Protein AF-C6FBA5-F1 (afdb_monomer)

InterPro domains:
  IPR002347 Short-chain dehydrogenase/reductase SDR [PF00106] (2-49)
  IPR002347 Short-chain dehydrogenase/reductase SDR [PR00080] (9-17)
  IPR002347 Short-chain dehydrogenase/reductase SDR [PR00080] (29-48)
  IPR002347 Short-chain dehydrogenase/reductase SDR [PR00081] (3-19)
  IPR002347 Short-chain dehydrogenase/reductase SDR [PR00081] (29-48)
  IPR020904 Short-chain dehydrogenase/reductase, conserved site [PS00061] (16-44)
  IPR036291 NAD(P)-binding domain superfamily [SSF51735] (1-50)
  IPR045000 Tropinone reductase [PTHR42898] (1-50)

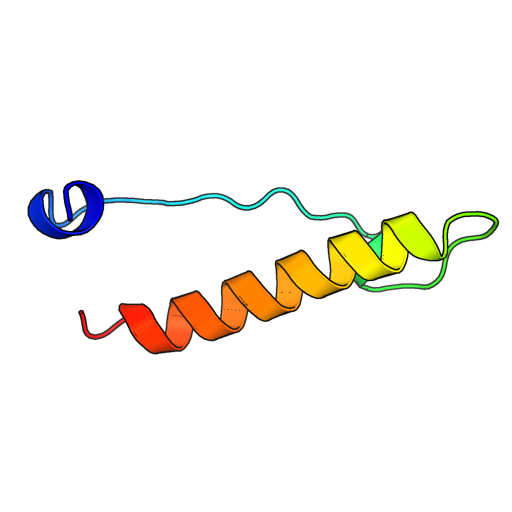Mean predicted aligned error: 3.4 Å

Solvent-accessible surface area (backbone atoms only — not comparable to full-atom values): 3161 Å² total; per-residue (Å²): 112,71,51,65,73,64,78,72,56,85,85,87,82,91,64,51,70,47,32,79,44,93,60,86,96,34,69,70,60,21,51,54,24,30,47,50,55,52,50,52,54,51,49,49,65,71,49,69,87,106

Radius of gyration: 13.93 Å; Cα contacts (8 Å, |Δi|>4): 33; chains: 1; bounding box: 34×14×34 Å

pLDDT: mean 93.2, std 6.18, range [67.56, 98.5]

Structure (mmCIF, N/CA/C/O backbone):
data_AF-C6FBA5-F1
#
_entry.id   AF-C6FBA5-F1
#
loop_
_atom_site.group_PDB
_atom_site.id
_atom_site.type_symbol
_atom_site.label_atom_id
_atom_site.label_alt_id
_atom_site.label_comp_id
_atom_site.label_asym_id
_atom_site.label_entity_id
_atom_site.label_seq_id
_atom_site.pdbx_PDB_ins_code
_atom_site.Cartn_x
_atom_site.Cartn_y
_atom_site.Cartn_z
_atom_site.occupancy
_atom_site.B_iso_or_equiv
_atom_site.auth_seq_id
_atom_site.auth_comp_id
_atom_site.auth_asym_id
_atom_site.auth_atom_id
_atom_site.pdbx_PDB_model_num
ATOM 1 N N . PRO A 1 1 ? -6.679 -4.022 18.843 1.00 76.12 1 PRO A N 1
ATOM 2 C CA . PRO A 1 1 ? -7.583 -3.926 20.022 1.00 76.12 1 PRO A CA 1
ATOM 3 C C . PRO A 1 1 ? -7.964 -2.487 20.410 1.00 76.12 1 PRO A C 1
ATOM 5 O O . PRO A 1 1 ? -9.147 -2.180 20.424 1.00 76.12 1 PRO A O 1
ATOM 8 N N . LEU A 1 2 ? -6.999 -1.592 20.673 1.00 91.44 2 LEU A N 1
ATOM 9 C CA . LEU A 1 2 ? -7.300 -0.234 21.169 1.00 91.44 2 LEU A CA 1
ATOM 10 C C . LEU A 1 2 ? -7.946 0.689 20.120 1.00 91.44 2 LEU A C 1
ATOM 12 O O . LEU A 1 2 ? -8.894 1.399 20.435 1.00 91.44 2 LEU A O 1
ATOM 16 N N . LEU A 1 3 ? -7.480 0.638 18.867 1.00 91.12 3 LEU A N 1
ATOM 17 C CA . LEU A 1 3 ? -8.059 1.430 17.769 1.00 91.12 3 LEU A CA 1
ATOM 18 C C . LEU A 1 3 ? -9.499 1.019 17.438 1.00 91.12 3 LEU A C 1
ATOM 20 O O . LEU A 1 3 ? -10.312 1.867 17.095 1.00 91.12 3 LEU A O 1
ATOM 24 N N . LYS A 1 4 ? -9.810 -0.273 17.583 1.00 87.31 4 LYS A N 1
ATOM 25 C CA . LYS A 1 4 ? -11.168 -0.801 17.426 1.00 87.31 4 LYS A CA 1
ATOM 26 C C . LYS A 1 4 ? -12.065 -0.354 18.583 1.00 87.31 4 LYS A C 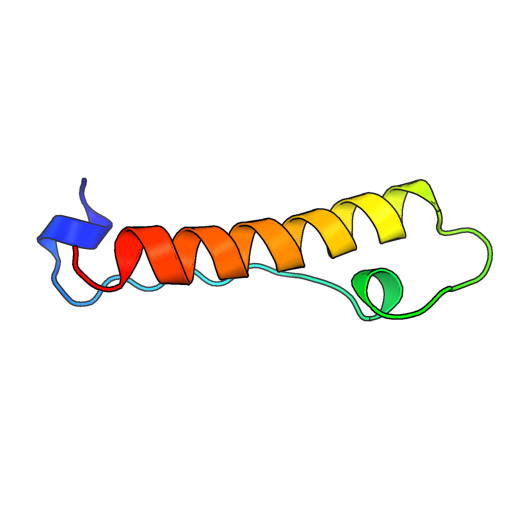1
ATOM 28 O O . LYS A 1 4 ? -13.152 0.160 18.362 1.00 87.31 4 LYS A O 1
ATOM 33 N N . ALA A 1 5 ? -11.571 -0.466 19.819 1.00 91.50 5 ALA A N 1
ATOM 34 C CA . ALA A 1 5 ? -12.305 -0.056 21.017 1.00 91.50 5 ALA A CA 1
ATOM 35 C C . ALA A 1 5 ? -12.664 1.442 21.037 1.00 91.50 5 ALA A C 1
ATOM 37 O O . ALA A 1 5 ? -13.656 1.817 21.653 1.00 91.50 5 ALA A O 1
ATOM 38 N N . SER A 1 6 ? -11.888 2.302 20.365 1.00 91.75 6 SER A N 1
ATOM 39 C CA . SER A 1 6 ? -12.199 3.734 20.286 1.00 91.75 6 SER A CA 1
ATOM 40 C C . SER A 1 6 ? -13.359 4.067 19.335 1.00 91.75 6 SER A C 1
ATOM 42 O O . SER A 1 6 ? -13.863 5.189 19.381 1.00 91.75 6 SER A O 1
ATOM 44 N N . GLY A 1 7 ? -13.759 3.146 18.446 1.00 88.81 7 GLY A N 1
ATOM 45 C CA . GLY A 1 7 ? -14.819 3.335 17.444 1.00 88.81 7 GLY A CA 1
ATOM 46 C C . GLY A 1 7 ? -14.542 4.409 16.380 1.00 88.81 7 GLY A C 1
ATOM 47 O O . GLY A 1 7 ? -15.379 4.647 15.515 1.00 88.81 7 GLY A O 1
ATOM 48 N N . LYS A 1 8 ? -13.394 5.098 16.455 1.00 90.25 8 LYS A N 1
ATOM 49 C CA . LYS A 1 8 ? -12.992 6.208 15.568 1.00 90.25 8 LYS A CA 1
ATOM 50 C C . LYS A 1 8 ? -11.484 6.200 15.284 1.00 90.25 8 LYS A C 1
ATOM 52 O O . LYS A 1 8 ? -10.883 7.245 15.042 1.00 90.25 8 LYS A O 1
ATOM 57 N N . GLY A 1 9 ? -10.845 5.034 15.386 1.00 90.88 9 GLY A N 1
ATOM 58 C CA . GLY A 1 9 ? -9.425 4.874 15.081 1.00 90.88 9 GLY A CA 1
ATOM 59 C C . GLY A 1 9 ? -9.127 5.156 13.607 1.00 90.88 9 GLY A C 1
ATOM 60 O O . GLY A 1 9 ? -9.940 4.885 12.731 1.00 90.88 9 GLY A O 1
ATOM 61 N N . SER A 1 10 ? -7.951 5.708 13.317 1.00 93.25 10 SER A N 1
ATOM 62 C CA . SER A 1 10 ? -7.481 5.922 11.945 1.00 93.25 10 SER A CA 1
ATOM 63 C C . SER A 1 10 ? -6.011 5.539 11.836 1.00 93.25 10 SER A C 1
ATOM 65 O O . SER A 1 10 ? -5.220 5.847 12.726 1.00 93.25 10 SER A O 1
ATOM 67 N N . ILE A 1 11 ? -5.653 4.860 10.747 1.00 93.88 11 ILE A N 1
ATOM 68 C CA . ILE A 1 11 ? -4.282 4.444 10.438 1.00 93.88 11 ILE A CA 1
ATOM 69 C C . ILE A 1 11 ? -3.917 5.031 9.078 1.00 93.88 11 ILE A C 1
ATOM 71 O O . ILE A 1 11 ? -4.641 4.834 8.105 1.00 93.88 11 ILE A O 1
ATOM 75 N N . VAL A 1 12 ? -2.792 5.744 9.009 1.00 96.12 12 VAL A N 1
ATOM 76 C CA . VAL A 1 12 ? -2.293 6.357 7.772 1.00 96.12 12 VAL A CA 1
ATOM 77 C C . VAL A 1 12 ? -0.996 5.671 7.360 1.00 96.12 12 VAL A C 1
ATOM 79 O O . VAL A 1 12 ? 0.000 5.724 8.079 1.00 96.12 12 VAL A O 1
ATOM 82 N N . PHE A 1 13 ? -1.000 5.042 6.186 1.00 97.81 13 PHE A N 1
ATOM 83 C CA . PHE A 1 13 ? 0.182 4.409 5.608 1.00 97.81 13 PHE A CA 1
ATOM 84 C C . 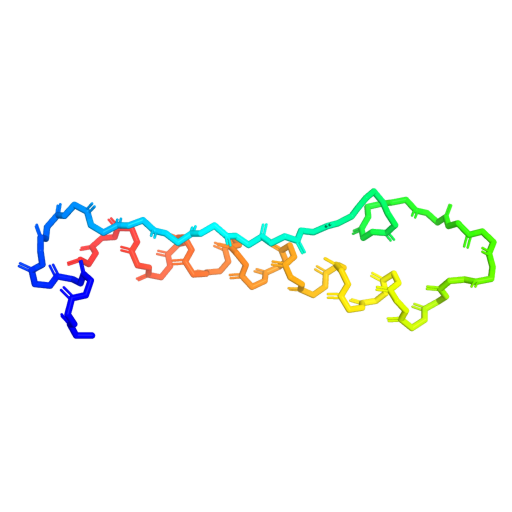PHE A 1 13 ? 0.894 5.356 4.635 1.00 97.81 13 PHE A C 1
ATOM 86 O O . PHE A 1 13 ? 0.277 5.913 3.728 1.00 97.81 13 PHE A O 1
ATOM 93 N N . ILE A 1 14 ? 2.213 5.508 4.783 1.00 97.75 14 ILE A N 1
ATOM 94 C CA . ILE A 1 14 ? 3.018 6.373 3.909 1.00 97.75 14 ILE A CA 1
ATOM 95 C C . ILE A 1 14 ? 3.585 5.573 2.732 1.00 97.75 14 ILE A C 1
ATOM 97 O O . ILE A 1 14 ? 4.595 4.864 2.853 1.00 97.75 14 ILE A O 1
ATOM 101 N N . SER A 1 15 ? 2.948 5.723 1.572 1.00 96.75 15 SER A N 1
ATOM 102 C CA . SER A 1 15 ? 3.398 5.133 0.308 1.00 96.75 15 SER A CA 1
ATOM 103 C C . SER A 1 15 ? 4.338 6.066 -0.481 1.00 96.75 15 SER A C 1
ATOM 105 O O . SER A 1 15 ? 4.958 6.967 0.080 1.00 96.75 15 SER A O 1
ATOM 107 N N . SER A 1 16 ? 4.510 5.803 -1.776 1.00 96.94 16 SER A N 1
ATOM 108 C CA . SER A 1 16 ? 5.251 6.618 -2.737 1.00 96.94 16 SER A CA 1
ATOM 109 C C . SER A 1 16 ? 4.698 6.403 -4.144 1.00 96.94 16 SER A C 1
ATOM 111 O O . SER A 1 16 ? 4.189 5.324 -4.454 1.00 96.94 16 SER A O 1
ATOM 113 N N . ILE A 1 17 ? 4.885 7.388 -5.026 1.00 96.31 17 ILE A N 1
ATOM 114 C CA . ILE A 1 17 ? 4.604 7.259 -6.464 1.00 96.31 17 ILE A CA 1
ATOM 115 C C . ILE A 1 17 ? 5.380 6.090 -7.098 1.00 96.31 17 ILE A C 1
ATOM 117 O O . ILE A 1 17 ? 4.876 5.427 -8.001 1.00 96.31 17 ILE A O 1
ATOM 121 N N . ALA A 1 18 ? 6.551 5.755 -6.541 1.00 97.00 18 ALA A N 1
ATOM 122 C CA . ALA A 1 18 ? 7.360 4.600 -6.933 1.00 97.00 18 ALA A CA 1
ATOM 123 C C . ALA A 1 18 ? 6.646 3.248 -6.739 1.00 97.00 18 ALA A C 1
ATOM 125 O O . ALA A 1 18 ? 7.029 2.261 -7.351 1.00 97.00 18 ALA A O 1
ATOM 126 N N . GLY A 1 19 ? 5.624 3.181 -5.876 1.00 9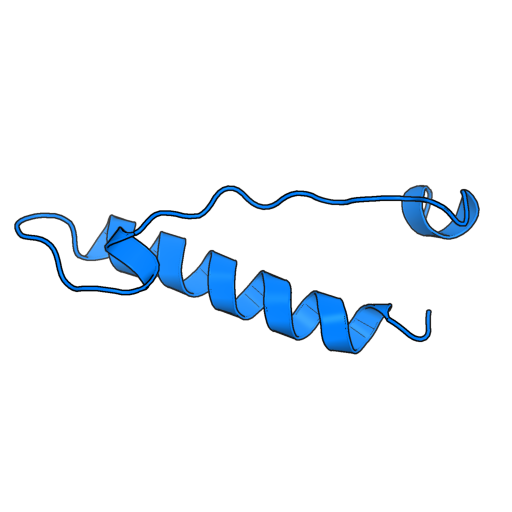6.44 19 GLY A N 1
ATOM 127 C C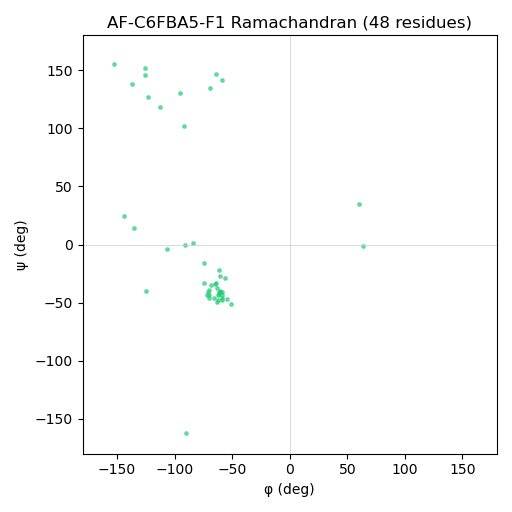A . GLY A 1 19 ? 4.795 1.987 -5.680 1.00 96.44 19 GLY A CA 1
ATOM 128 C C . GLY A 1 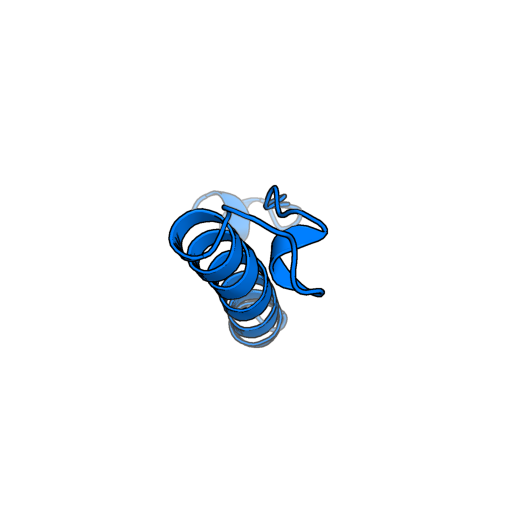19 ? 3.652 1.847 -6.691 1.00 96.44 19 GLY A C 1
ATOM 129 O O . GLY A 1 19 ? 2.842 0.931 -6.558 1.00 96.44 19 GLY A O 1
ATOM 130 N N . VAL A 1 20 ? 3.544 2.776 -7.647 1.00 96.81 20 VAL A N 1
ATOM 131 C CA . VAL A 1 20 ? 2.488 2.822 -8.673 1.00 96.81 20 VAL A CA 1
ATOM 132 C C . VAL A 1 20 ? 3.089 2.852 -10.077 1.00 96.81 20 VAL A C 1
ATOM 134 O O . VAL A 1 20 ? 2.580 2.183 -10.971 1.00 96.81 20 VAL A O 1
ATOM 137 N N . VAL A 1 21 ? 4.179 3.598 -10.274 1.00 95.62 21 VAL A N 1
ATOM 138 C CA . VAL A 1 21 ? 4.882 3.702 -11.560 1.00 95.62 21 VAL A CA 1
ATOM 139 C C . VAL A 1 21 ? 6.360 3.355 -11.407 1.00 95.62 21 VAL A C 1
ATOM 141 O O . VAL A 1 21 ? 6.953 3.554 -10.346 1.00 95.62 21 VAL A O 1
ATOM 144 N N . ALA A 1 22 ? 6.964 2.849 -12.483 1.00 93.44 22 ALA A N 1
ATOM 145 C CA . ALA A 1 22 ? 8.384 2.528 -12.504 1.00 93.44 22 ALA A CA 1
ATOM 146 C C . ALA A 1 22 ? 9.238 3.804 -12.457 1.00 93.44 22 ALA A C 1
ATOM 148 O O . ALA A 1 22 ? 8.993 4.756 -13.198 1.00 93.44 22 ALA A O 1
ATOM 149 N N . ILE A 1 23 ? 10.270 3.790 -11.613 1.00 91.56 23 ILE A N 1
ATOM 150 C CA . ILE A 1 23 ? 11.288 4.841 -11.540 1.00 91.56 23 ILE A CA 1
ATOM 151 C C . ILE A 1 23 ? 12.688 4.224 -11.691 1.00 91.56 23 ILE A C 1
ATOM 153 O O . ILE A 1 23 ? 12.906 3.101 -11.221 1.00 91.56 23 ILE A O 1
ATOM 157 N N . PRO A 1 24 ? 13.650 4.922 -12.323 1.00 91.50 24 PRO A N 1
ATOM 158 C CA . PRO A 1 24 ? 15.028 4.446 -12.402 1.00 91.50 24 PRO A CA 1
ATOM 159 C C . PRO A 1 24 ? 15.640 4.246 -11.008 1.00 91.50 24 PRO A C 1
ATOM 161 O O . PRO A 1 24 ? 15.416 5.050 -10.104 1.00 91.50 24 PRO A O 1
ATOM 164 N N . SER A 1 25 ? 16.435 3.186 -10.844 1.00 81.94 25 SER A N 1
ATOM 165 C CA . SER A 1 25 ? 17.265 2.945 -9.648 1.00 81.94 25 SER A CA 1
ATOM 166 C C . SER A 1 25 ? 16.500 2.827 -8.316 1.00 81.94 25 SER A C 1
ATOM 168 O O . SER A 1 25 ? 17.007 3.229 -7.272 1.00 81.94 25 SER A O 1
ATOM 170 N N . GLY A 1 26 ? 15.289 2.255 -8.334 1.00 90.94 26 GLY A N 1
ATOM 171 C CA . GLY A 1 26 ? 14.416 2.178 -7.154 1.00 90.94 26 GLY A CA 1
ATOM 172 C C . GLY A 1 26 ? 13.736 0.832 -6.897 1.00 90.94 26 GLY A C 1
ATOM 173 O O . GLY A 1 26 ? 12.810 0.804 -6.099 1.00 90.94 26 GLY A O 1
ATOM 174 N N . THR A 1 27 ? 14.141 -0.273 -7.536 1.00 94.62 27 THR A N 1
ATOM 175 C CA . THR A 1 27 ? 13.358 -1.530 -7.595 1.00 94.62 27 THR A CA 1
ATOM 176 C C . THR A 1 27 ? 12.871 -2.052 -6.239 1.00 94.62 27 THR A C 1
ATOM 178 O O . THR A 1 27 ? 11.680 -2.301 -6.071 1.00 94.62 27 THR A O 1
ATOM 181 N N . ILE A 1 28 ? 13.758 -2.190 -5.249 1.00 96.62 28 ILE A N 1
ATOM 182 C CA . ILE A 1 28 ? 13.384 -2.728 -3.926 1.00 96.62 28 ILE A CA 1
ATOM 183 C C . ILE A 1 28 ? 12.499 -1.732 -3.162 1.00 96.62 28 ILE A C 1
ATOM 185 O O . ILE A 1 28 ? 11.512 -2.118 -2.534 1.00 96.62 28 ILE A O 1
ATOM 189 N N . TYR A 1 29 ? 12.807 -0.437 -3.257 1.00 95.88 29 TYR A N 1
ATOM 190 C CA . TYR A 1 29 ? 11.993 0.616 -2.654 1.00 95.88 29 TYR A CA 1
ATOM 191 C C . TYR A 1 29 ? 10.587 0.659 -3.272 1.00 95.88 29 TYR A C 1
ATOM 193 O O . TYR A 1 29 ? 9.598 0.608 -2.543 1.00 95.88 29 TYR A O 1
ATOM 201 N N . ALA A 1 30 ? 10.493 0.669 -4.602 1.00 96.75 30 ALA A N 1
ATOM 202 C CA . ALA A 1 30 ? 9.253 0.587 -5.367 1.00 96.75 30 ALA A CA 1
ATOM 203 C C . ALA A 1 30 ? 8.424 -0.641 -4.965 1.00 96.75 30 ALA A C 1
ATOM 205 O O . ALA A 1 30 ? 7.245 -0.496 -4.651 1.00 96.75 30 ALA A O 1
ATOM 206 N N . ALA A 1 31 ? 9.052 -1.820 -4.860 1.00 97.00 31 ALA A N 1
ATOM 207 C CA . ALA A 1 31 ? 8.393 -3.038 -4.391 1.00 97.00 31 ALA A CA 1
ATOM 208 C C . ALA A 1 31 ? 7.820 -2.873 -2.974 1.00 97.00 31 ALA A C 1
ATOM 210 O O . ALA A 1 31 ? 6.645 -3.159 -2.747 1.00 97.00 31 ALA A O 1
ATOM 211 N N . SER A 1 32 ? 8.604 -2.336 -2.030 1.00 97.56 32 SER A N 1
ATOM 212 C CA . SER A 1 32 ? 8.125 -2.089 -0.662 1.00 97.56 32 SER A CA 1
ATOM 213 C C . SER A 1 32 ? 6.946 -1.110 -0.616 1.00 97.56 32 SER A C 1
ATOM 215 O O . SER A 1 32 ? 5.987 -1.322 0.122 1.00 97.56 32 SER A O 1
ATOM 217 N N . LYS A 1 33 ? 6.969 -0.052 -1.436 1.00 97.81 33 LYS A N 1
ATOM 218 C CA . LYS A 1 33 ? 5.899 0.952 -1.484 1.00 97.81 33 LYS A CA 1
ATOM 219 C C . LYS A 1 33 ? 4.653 0.425 -2.195 1.00 97.81 33 LYS A C 1
ATOM 221 O O . LYS A 1 33 ? 3.541 0.720 -1.763 1.00 97.81 33 LYS A O 1
ATOM 226 N N . GLY A 1 34 ? 4.823 -0.433 -3.198 1.00 97.81 34 GLY A N 1
ATOM 227 C CA . GLY A 1 34 ? 3.735 -1.211 -3.788 1.00 97.81 34 GLY A CA 1
ATOM 228 C C . GLY A 1 34 ? 3.079 -2.152 -2.772 1.00 97.81 34 GLY A C 1
ATOM 229 O O . GLY A 1 34 ? 1.854 -2.192 -2.674 1.00 97.81 34 GLY A O 1
ATOM 230 N N . ALA A 1 35 ? 3.874 -2.835 -1.942 1.00 98.31 35 ALA A N 1
ATOM 231 C CA . ALA A 1 35 ? 3.357 -3.701 -0.881 1.00 98.31 35 ALA A CA 1
ATOM 232 C C . ALA A 1 35 ? 2.512 -2.925 0.143 1.00 98.31 35 ALA A C 1
ATOM 234 O O . ALA A 1 35 ? 1.438 -3.388 0.521 1.00 98.31 35 ALA A O 1
ATOM 235 N N . ILE A 1 36 ? 2.929 -1.711 0.528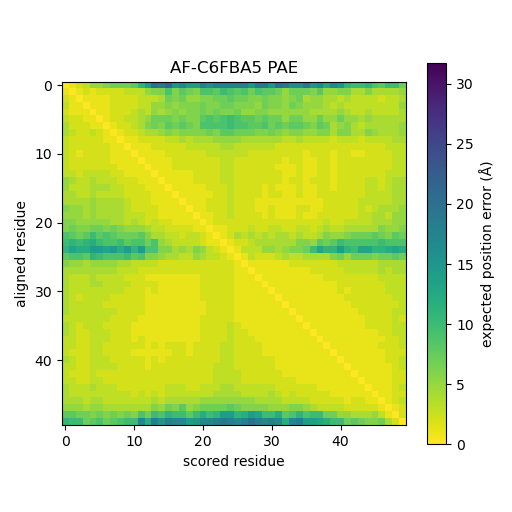 1.00 98.50 36 ILE A N 1
ATOM 236 C CA . ILE A 1 36 ? 2.133 -0.835 1.405 1.00 98.50 36 ILE A CA 1
ATOM 237 C C . ILE A 1 36 ? 0.761 -0.518 0.796 1.00 98.50 36 ILE A C 1
ATOM 239 O O . ILE A 1 36 ? -0.246 -0.553 1.507 1.00 98.50 36 ILE A O 1
ATOM 243 N N . ASN A 1 37 ? 0.691 -0.265 -0.515 1.00 98.38 37 ASN A N 1
ATOM 244 C CA . ASN A 1 37 ? -0.586 -0.029 -1.195 1.00 98.38 37 ASN A CA 1
ATOM 245 C C . ASN A 1 37 ? -1.504 -1.256 -1.108 1.00 98.38 37 ASN A C 1
ATOM 247 O O . ASN A 1 37 ? -2.698 -1.108 -0.847 1.00 98.38 37 ASN A O 1
ATOM 251 N N . GLN A 1 38 ? -0.960 -2.460 -1.310 1.00 98.25 38 GLN A N 1
ATOM 252 C CA . GLN A 1 38 ? -1.747 -3.692 -1.262 1.00 98.25 38 GLN A CA 1
ATOM 253 C C . GLN A 1 38 ? -2.215 -4.025 0.159 1.00 98.25 38 GLN A C 1
ATOM 255 O O . GLN A 1 38 ? -3.385 -4.343 0.352 1.00 98.25 38 GLN A O 1
ATOM 260 N N . ILE A 1 39 ? -1.336 -3.884 1.156 1.00 98.12 39 ILE A N 1
ATOM 261 C CA . ILE A 1 39 ? -1.682 -4.081 2.571 1.00 98.12 39 ILE A CA 1
ATOM 262 C C . ILE A 1 39 ? -2.807 -3.127 2.974 1.00 98.12 39 ILE A C 1
ATOM 264 O O . ILE A 1 39 ? -3.787 -3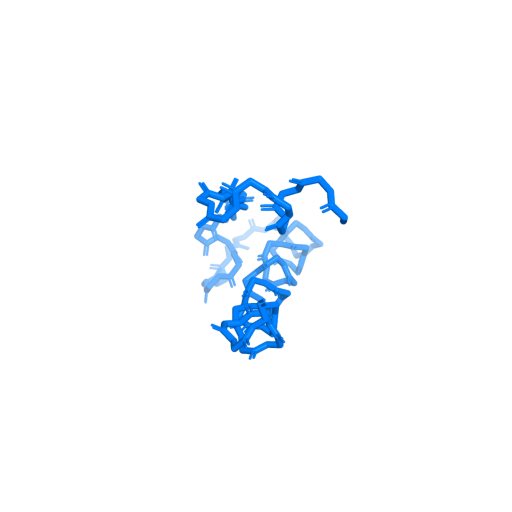.560 3.567 1.00 98.12 39 ILE A O 1
ATOM 268 N N . THR A 1 40 ? -2.714 -1.849 2.596 1.00 97.69 40 THR A N 1
ATOM 269 C CA . THR A 1 40 ? -3.740 -0.849 2.934 1.00 97.69 40 THR A CA 1
ATOM 270 C C . THR A 1 40 ? -5.116 -1.245 2.395 1.00 97.69 40 THR A C 1
ATOM 272 O O . THR A 1 40 ? -6.104 -1.147 3.115 1.00 97.69 40 THR A O 1
ATOM 275 N N . LYS A 1 41 ? -5.189 -1.728 1.146 1.00 97.25 41 LYS A N 1
ATOM 276 C CA . LYS A 1 41 ? -6.449 -2.181 0.533 1.00 97.25 41 LYS A CA 1
ATOM 277 C C . LYS A 1 41 ? -7.011 -3.418 1.225 1.00 97.25 41 LYS A C 1
ATOM 279 O O . LYS A 1 41 ? -8.199 -3.445 1.526 1.00 97.25 41 LYS A O 1
ATOM 284 N N . ASN A 1 42 ? -6.164 -4.412 1.490 1.00 97.44 42 ASN A N 1
ATOM 285 C CA . ASN A 1 42 ? -6.596 -5.639 2.153 1.00 97.44 42 ASN A CA 1
ATOM 286 C C . ASN A 1 42 ? -7.127 -5.337 3.558 1.00 97.44 42 ASN A C 1
ATOM 288 O O . ASN A 1 42 ? -8.243 -5.728 3.875 1.00 97.44 42 ASN A O 1
ATOM 292 N N . LEU A 1 43 ? -6.393 -4.549 4.350 1.00 95.31 43 LEU A N 1
ATOM 293 C CA . LEU A 1 43 ? -6.826 -4.153 5.690 1.00 95.31 43 LEU A CA 1
ATOM 294 C C . LEU A 1 43 ? -8.105 -3.315 5.665 1.00 95.31 43 LEU A C 1
ATOM 296 O O . LEU A 1 43 ? -8.958 -3.491 6.526 1.00 95.31 43 LEU A O 1
ATOM 300 N N . ALA A 1 44 ? -8.273 -2.432 4.675 1.00 94.69 44 ALA A N 1
ATOM 301 C CA . ALA A 1 44 ? -9.519 -1.692 4.516 1.00 94.69 44 ALA A CA 1
ATOM 302 C C . ALA A 1 44 ? -10.708 -2.638 4.291 1.00 94.69 44 ALA A C 1
ATOM 304 O O . ALA A 1 44 ? -11.758 -2.424 4.879 1.00 94.69 44 ALA A O 1
ATOM 305 N N . CYS A 1 45 ? -10.556 -3.695 3.491 1.00 94.56 45 CYS A N 1
ATOM 306 C CA . CYS A 1 45 ? -11.617 -4.685 3.296 1.00 94.56 45 CYS A CA 1
ATOM 307 C C . CYS A 1 45 ? -11.836 -5.570 4.532 1.00 94.56 45 CYS A C 1
ATOM 309 O O . CYS A 1 45 ? -12.979 -5.818 4.900 1.00 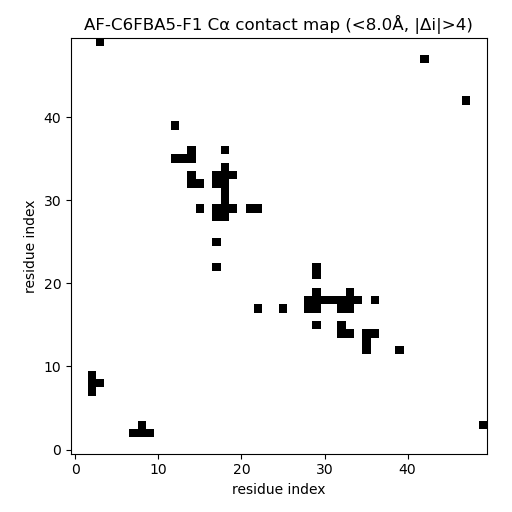94.56 45 CYS A O 1
ATOM 311 N N . GLU A 1 46 ? -10.760 -6.034 5.166 1.00 92.94 46 GLU A N 1
ATOM 312 C CA . GLU A 1 46 ? -10.818 -6.927 6.329 1.00 92.94 46 GLU A CA 1
ATOM 313 C C . GLU A 1 46 ? -11.389 -6.234 7.572 1.00 92.94 46 GLU A C 1
ATOM 315 O O . GLU A 1 46 ? -12.075 -6.874 8.364 1.00 92.94 46 GLU A O 1
ATOM 320 N N . TRP A 1 47 ? -11.109 -4.940 7.757 1.00 91.12 47 TRP A N 1
ATOM 321 C CA . TRP A 1 47 ? -11.476 -4.196 8.967 1.00 91.12 47 TRP A CA 1
ATOM 322 C C . TRP A 1 47 ? -12.636 -3.214 8.767 1.00 91.12 47 TRP A C 1
ATOM 324 O O . TRP A 1 47 ? -13.060 -2.593 9.733 1.00 91.12 47 TRP A O 1
ATOM 334 N N . ALA A 1 48 ? -13.176 -3.042 7.552 1.00 84.81 48 ALA A N 1
ATOM 335 C CA . ALA A 1 48 ? -14.289 -2.108 7.316 1.00 84.81 48 ALA A CA 1
ATOM 336 C C . ALA A 1 48 ? -15.583 -2.488 8.048 1.00 84.81 48 ALA A C 1
ATOM 338 O O . ALA A 1 48 ? -16.359 -1.607 8.412 1.00 84.81 48 ALA A O 1
ATOM 339 N N . SER A 1 49 ? -15.845 -3.785 8.214 1.00 77.88 49 SER A N 1
ATOM 340 C CA . SER A 1 49 ? -17.038 -4.296 8.900 1.00 77.88 49 SER A CA 1
ATOM 341 C C . SER A 1 49 ? -16.832 -4.523 10.398 1.00 77.88 49 SER A C 1
ATOM 343 O O . SER A 1 49 ? -17.747 -5.014 11.057 1.00 77.88 49 SER A O 1
ATOM 345 N N . ASP A 1 50 ? -15.627 -4.253 10.897 1.00 67.56 50 ASP A N 1
ATOM 346 C CA . ASP A 1 50 ? -15.158 -4.661 12.219 1.00 67.56 50 ASP A CA 1
ATOM 347 C C . ASP A 1 50 ? -15.195 -3.500 13.223 1.00 67.56 50 ASP A C 1
ATOM 349 O O . ASP A 1 50 ? -15.694 -3.720 14.353 1.00 67.56 50 ASP A O 1
#

Nearest PDB structures (foldseek):
  3asv-assembly1_A  TM=9.671E-01  e=2.018E+00  Escherichia coli
  3d4n-assembly1_A  TM=8.877E-01  e=1.881E+00  Homo sapiens

Foldseek 3Di:
DVLVVVVNRDDDFDADVLCVDPDPPQVVVNVVRVVSVVVVVVCCVVVVVD

Sequence (50 aa):
PLLKASGKGSIVFISSIAGVVAIPSGTIYAASKGAINQITKNLACEWASD

Secondary structure (DSSP, 8-state):
-HHHHTSS--------GGGTS--TT-HHHHHHHHHHHHHHHHHHHHHTT-

Organism: Pseudotsuga menziesii (NCBI:txid3357)